Protein AF-A0A2E8T1G5-F1 (afdb_monomer_lite)

Secondary structure (DSSP, 8-state):
----HHHHHHHHHHHHHHTT--HHHHHHHHHHHHHHHHTT--HHHHHHHHHHHHHHHHHHHHS-TTSTTTGGG-

Foldseek 3Di:
DDDDLVVQLVVQLVLCVVLVDDNVVSNVLSVQLSVCVVVVHRSVVVSVVVSVVSSVVVVVVVPDPVVVVVVVPD

pLDDT: mean 81.15, std 18.37, range [43.31, 96.5]

Radius of gyration: 17.02 Å; chains: 1; bounding box: 40×20×52 Å

Structure (mmCIF, N/CA/C/O backbone):
data_AF-A0A2E8T1G5-F1
#
_entry.id   AF-A0A2E8T1G5-F1
#
loop_
_atom_site.group_PDB
_atom_site.id
_atom_site.type_symbol
_atom_site.label_atom_id
_atom_site.label_alt_id
_atom_site.label_comp_id
_atom_site.label_asym_id
_atom_site.label_entity_id
_atom_site.label_seq_id
_atom_site.pdbx_PDB_ins_code
_atom_site.Cartn_x
_atom_site.Cartn_y
_atom_site.Cartn_z
_atom_site.occupancy
_atom_site.B_iso_or_equiv
_atom_site.auth_seq_id
_atom_site.auth_comp_id
_atom_site.auth_asym_id
_atom_site.auth_atom_id
_atom_site.pdbx_PDB_model_num
ATOM 1 N N . MET A 1 1 ? -5.266 -5.298 -17.636 1.00 49.66 1 MET A N 1
ATOM 2 C CA . MET A 1 1 ? -4.657 -3.952 -17.563 1.00 49.66 1 MET A CA 1
ATOM 3 C C . MET A 1 1 ? -3.395 -4.068 -16.724 1.00 49.66 1 MET A C 1
ATOM 5 O O . MET A 1 1 ? -3.502 -4.562 -15.610 1.00 49.66 1 MET A O 1
ATOM 9 N N . SER A 1 2 ? -2.227 -3.723 -17.272 1.00 57.78 2 SER A N 1
ATOM 10 C CA . SER A 1 2 ? -0.953 -3.704 -16.535 1.00 57.78 2 SER A CA 1
ATOM 11 C C . SER A 1 2 ? -0.618 -2.247 -16.244 1.00 57.78 2 SER A C 1
ATOM 13 O O . SER A 1 2 ? -0.520 -1.462 -17.182 1.00 57.78 2 SER A O 1
ATOM 15 N N . TRP A 1 3 ? -0.518 -1.880 -14.972 1.00 66.62 3 TRP A N 1
ATOM 16 C CA . TRP A 1 3 ? -0.168 -0.523 -14.545 1.00 66.62 3 TRP A CA 1
ATOM 17 C C . TRP A 1 3 ? 1.353 -0.377 -14.485 1.00 66.62 3 TRP A C 1
ATOM 19 O O . TRP A 1 3 ? 2.057 -1.362 -14.254 1.00 66.62 3 TRP A O 1
ATOM 29 N N . SER A 1 4 ? 1.878 0.836 -14.658 1.00 84.00 4 SER A N 1
ATOM 30 C CA . SER A 1 4 ? 3.311 1.074 -14.463 1.00 84.00 4 SER A CA 1
ATOM 31 C C . SER A 1 4 ? 3.678 0.914 -12.981 1.00 84.00 4 SER A C 1
ATOM 33 O O . SER A 1 4 ? 2.863 1.176 -12.089 1.00 84.00 4 SER A O 1
ATOM 35 N N . LEU A 1 5 ? 4.930 0.541 -12.687 1.00 84.56 5 LEU A N 1
ATOM 36 C CA . LEU A 1 5 ? 5.411 0.427 -11.300 1.00 84.56 5 LEU A CA 1
ATOM 37 C C . LEU A 1 5 ? 5.255 1.747 -10.522 1.00 84.56 5 LEU A C 1
ATOM 39 O O . LEU A 1 5 ? 4.906 1.725 -9.345 1.00 84.56 5 LEU A O 1
ATOM 43 N N . GLY A 1 6 ? 5.436 2.894 -11.187 1.00 88.56 6 GLY A N 1
ATOM 44 C CA . GLY A 1 6 ? 5.241 4.214 -10.576 1.00 88.56 6 GLY A CA 1
ATOM 45 C C . GLY A 1 6 ? 3.785 4.512 -10.204 1.00 88.56 6 GLY A C 1
ATOM 46 O O . GLY A 1 6 ? 3.518 5.012 -9.113 1.00 88.56 6 GLY A O 1
ATOM 47 N N . GLU A 1 7 ? 2.828 4.150 -11.063 1.00 90.50 7 GLU A N 1
ATOM 48 C CA . GLU A 1 7 ? 1.394 4.317 -10.778 1.00 90.50 7 GLU A CA 1
ATOM 49 C C . GLU A 1 7 ? 0.958 3.416 -9.617 1.00 90.50 7 GLU A C 1
ATOM 51 O O . GLU A 1 7 ? 0.230 3.844 -8.722 1.00 90.50 7 GLU A O 1
ATOM 56 N N . THR A 1 8 ? 1.484 2.190 -9.585 1.00 91.69 8 THR A N 1
ATOM 57 C CA . THR A 1 8 ? 1.284 1.238 -8.487 1.00 91.69 8 THR A CA 1
ATOM 58 C C . THR A 1 8 ? 1.796 1.797 -7.157 1.00 91.69 8 THR A C 1
ATOM 60 O O . THR A 1 8 ? 1.079 1.750 -6.156 1.00 91.69 8 THR A O 1
ATOM 63 N N . ALA A 1 9 ? 2.998 2.382 -7.146 1.00 93.12 9 ALA A N 1
ATOM 64 C CA . ALA A 1 9 ? 3.579 3.011 -5.962 1.00 93.12 9 ALA A CA 1
ATOM 65 C C . ALA A 1 9 ? 2.728 4.187 -5.462 1.00 93.12 9 ALA A C 1
ATOM 67 O O . ALA A 1 9 ? 2.406 4.268 -4.277 1.00 93.12 9 ALA A O 1
ATOM 68 N N . ALA A 1 10 ? 2.321 5.076 -6.373 1.00 94.50 10 ALA A N 1
ATOM 69 C CA . ALA A 1 10 ? 1.526 6.253 -6.039 1.00 94.50 10 ALA A CA 1
ATOM 70 C C . ALA A 1 10 ? 0.156 5.874 -5.454 1.00 94.50 10 ALA A C 1
ATOM 72 O O . ALA A 1 10 ? -0.288 6.471 -4.469 1.00 94.50 10 ALA A O 1
ATOM 73 N N . LEU A 1 11 ? -0.502 4.856 -6.020 1.00 93.50 11 LEU A N 1
ATOM 74 C CA . LEU A 1 11 ? -1.769 4.337 -5.502 1.00 93.50 11 LEU A CA 1
ATOM 75 C C . LEU A 1 11 ? -1.599 3.681 -4.129 1.00 93.50 11 LEU A C 1
ATOM 77 O O . LEU A 1 11 ? -2.403 3.941 -3.233 1.00 93.50 11 LEU A O 1
ATOM 81 N N . ALA A 1 12 ? -0.546 2.882 -3.944 1.00 94.62 12 ALA A N 1
ATOM 82 C CA . ALA A 1 12 ? -0.248 2.241 -2.668 1.00 94.62 12 ALA A CA 1
ATOM 83 C C . ALA A 1 12 ? 0.010 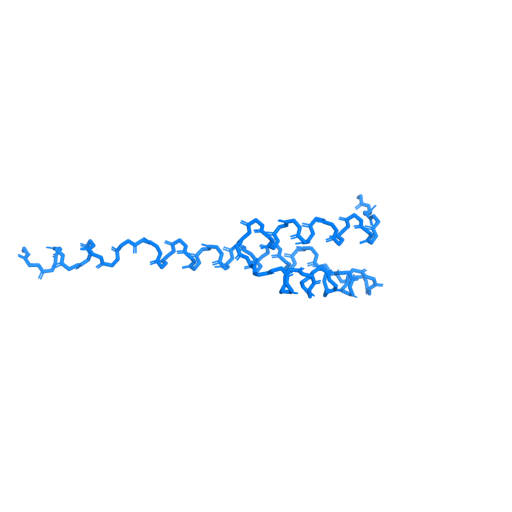3.270 -1.556 1.00 94.62 12 ALA A C 1
ATOM 85 O O . ALA A 1 12 ? -0.589 3.183 -0.483 1.00 94.62 12 ALA A O 1
ATOM 86 N N . LEU A 1 13 ? 0.821 4.291 -1.847 1.00 95.88 13 LEU A N 1
ATOM 87 C CA . LEU A 1 13 ? 1.097 5.397 -0.932 1.00 95.88 13 LEU A CA 1
ATOM 88 C C . LEU A 1 13 ? -0.192 6.137 -0.559 1.00 95.88 13 LEU A C 1
ATOM 90 O O . LEU A 1 13 ? -0.463 6.377 0.619 1.00 95.88 13 LEU A O 1
ATOM 94 N N . LYS A 1 14 ? -1.020 6.468 -1.558 1.00 95.56 14 LYS A N 1
ATOM 95 C CA . LYS A 1 14 ? -2.290 7.171 -1.342 1.00 95.56 14 LYS A CA 1
ATOM 96 C C . LYS A 1 14 ? -3.254 6.354 -0.481 1.00 95.56 14 LYS A C 1
ATOM 98 O O . LYS A 1 14 ? -3.884 6.919 0.410 1.00 95.56 14 LYS A O 1
ATOM 103 N N . ALA A 1 15 ? -3.352 5.047 -0.713 1.00 94.81 15 ALA A N 1
ATOM 104 C CA . ALA A 1 15 ? -4.207 4.157 0.067 1.00 94.81 15 ALA A CA 1
ATOM 105 C C . ALA A 1 15 ? -3.729 4.032 1.524 1.00 94.81 15 ALA A C 1
ATOM 107 O O . ALA A 1 15 ? -4.530 4.191 2.443 1.00 94.81 15 ALA A O 1
ATOM 108 N N . ALA A 1 16 ? -2.424 3.842 1.744 1.00 94.44 16 ALA A N 1
ATOM 109 C CA . ALA A 1 16 ? -1.833 3.782 3.083 1.00 94.44 16 ALA A CA 1
ATOM 110 C C . ALA A 1 16 ? -2.029 5.096 3.864 1.00 94.44 16 ALA A C 1
ATOM 112 O O . ALA A 1 16 ? -2.412 5.085 5.035 1.00 94.44 16 ALA A O 1
ATOM 113 N N . ARG A 1 17 ? -1.854 6.248 3.200 1.00 95.25 17 ARG A N 1
ATOM 114 C CA . ARG A 1 17 ? -2.146 7.567 3.786 1.00 95.25 17 ARG A CA 1
ATOM 115 C C . ARG A 1 17 ? -3.629 7.752 4.095 1.00 95.25 17 ARG A C 1
ATOM 117 O O . ARG A 1 17 ? -3.954 8.279 5.155 1.00 95.25 17 ARG A O 1
ATOM 124 N N . GLY A 1 18 ? -4.512 7.302 3.203 1.00 93.06 18 GLY A N 1
ATOM 125 C CA . GLY A 1 18 ? -5.961 7.316 3.414 1.00 93.06 18 GLY A CA 1
ATOM 126 C C . GLY A 1 18 ? -6.407 6.456 4.599 1.00 93.06 18 GLY A C 1
ATOM 127 O O . GLY A 1 18 ? -7.374 6.803 5.264 1.00 93.06 18 GLY A O 1
ATOM 128 N N . ALA A 1 19 ? -5.665 5.391 4.909 1.00 90.94 19 ALA A N 1
ATOM 129 C CA . ALA A 1 19 ? -5.888 4.550 6.082 1.00 90.94 19 ALA A CA 1
ATOM 130 C C . ALA A 1 19 ? -5.306 5.125 7.389 1.00 90.94 19 ALA A C 1
ATOM 132 O O . ALA A 1 19 ? -5.410 4.487 8.428 1.00 90.94 19 ALA A O 1
ATOM 133 N N . GLY A 1 20 ? -4.682 6.308 7.361 1.00 91.31 20 GLY A N 1
ATOM 134 C CA . GLY A 1 20 ? -4.161 6.967 8.563 1.00 91.31 20 GLY A CA 1
ATOM 135 C C . GLY A 1 20 ? -2.739 6.564 8.969 1.00 91.31 20 GLY A C 1
ATOM 136 O O . GLY A 1 20 ? -2.263 7.007 10.013 1.00 91.31 20 GLY A O 1
ATOM 137 N N . MET A 1 21 ? -2.018 5.789 8.151 1.00 91.81 21 MET A N 1
ATOM 138 C CA . MET A 1 21 ? -0.618 5.445 8.431 1.00 91.81 21 MET A CA 1
ATOM 139 C C . MET A 1 21 ? 0.292 6.680 8.408 1.00 91.81 21 MET A C 1
ATOM 141 O O . MET A 1 21 ? 0.060 7.641 7.657 1.00 91.81 21 MET A O 1
ATOM 145 N N . SER A 1 22 ? 1.362 6.639 9.209 1.00 94.44 22 SER A N 1
ATOM 146 C CA . SER A 1 22 ? 2.401 7.672 9.197 1.00 94.44 22 SER A CA 1
ATOM 147 C C . SER A 1 22 ? 3.080 7.743 7.827 1.00 94.44 22 SER A C 1
ATOM 149 O O . SER A 1 22 ? 3.079 6.778 7.064 1.00 94.44 22 SER A O 1
ATOM 151 N N . TRP A 1 23 ? 3.661 8.900 7.505 1.00 91.38 23 TRP A N 1
ATOM 152 C CA . TRP A 1 23 ? 4.275 9.126 6.196 1.00 91.38 23 TRP A CA 1
ATOM 153 C C . TRP A 1 23 ? 5.355 8.086 5.865 1.00 91.38 23 TRP A C 1
ATOM 155 O O . TRP A 1 23 ? 5.259 7.429 4.835 1.00 91.38 23 TRP A O 1
ATOM 165 N N . GLY A 1 24 ? 6.300 7.853 6.783 1.00 95.75 24 GLY A N 1
ATOM 166 C CA . GLY A 1 24 ? 7.362 6.862 6.583 1.00 95.75 24 GLY A CA 1
ATOM 167 C C . GLY A 1 24 ? 6.830 5.438 6.387 1.00 95.75 24 GLY A C 1
ATOM 168 O O . GLY A 1 24 ? 7.292 4.729 5.501 1.00 95.75 24 GLY A O 1
ATOM 169 N N . LEU A 1 25 ? 5.794 5.038 7.136 1.00 94.31 25 LEU A N 1
ATOM 170 C CA . LEU A 1 25 ? 5.181 3.716 6.966 1.00 94.31 25 LEU A CA 1
ATOM 171 C C . LEU A 1 25 ? 4.450 3.588 5.620 1.00 94.31 25 LEU A C 1
ATOM 173 O O . LEU A 1 25 ? 4.444 2.521 5.004 1.00 94.31 25 LEU A O 1
ATOM 177 N N . ALA A 1 26 ? 3.842 4.673 5.144 1.00 95.69 26 ALA A N 1
ATOM 178 C CA . ALA A 1 26 ? 3.181 4.696 3.848 1.00 95.69 26 ALA A CA 1
ATOM 179 C C . ALA A 1 26 ? 4.190 4.569 2.688 1.00 95.69 26 ALA A C 1
ATOM 181 O O . ALA A 1 26 ? 3.905 3.871 1.713 1.00 95.69 26 ALA A O 1
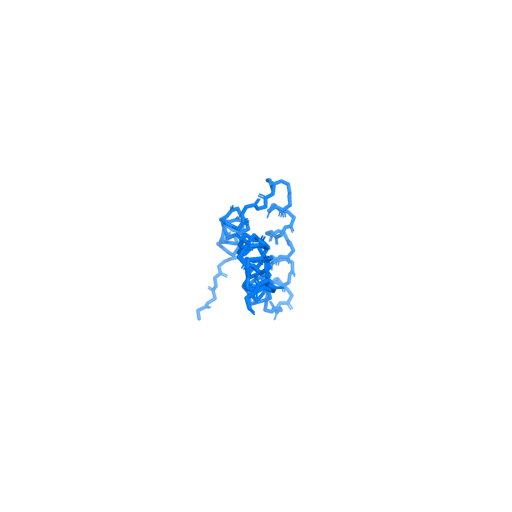ATOM 182 N N . GLU A 1 27 ? 5.375 5.178 2.804 1.00 96.50 27 GLU A N 1
ATOM 183 C CA . GLU A 1 27 ? 6.461 5.026 1.824 1.00 96.50 27 GLU A CA 1
ATOM 184 C C . GLU A 1 27 ? 7.015 3.595 1.798 1.00 96.50 27 GLU A C 1
ATOM 186 O O . GLU A 1 27 ? 7.124 2.995 0.726 1.00 96.50 27 GLU A O 1
ATOM 191 N N . GLU A 1 28 ? 7.253 3.002 2.970 1.00 96.31 28 GLU A N 1
ATOM 192 C CA . GLU A 1 28 ? 7.673 1.597 3.114 1.00 96.31 28 GLU A CA 1
ATOM 193 C C . GLU A 1 28 ? 6.644 0.629 2.498 1.00 96.31 28 GLU A C 1
ATOM 195 O O . GLU A 1 28 ? 6.989 -0.349 1.824 1.00 96.31 28 GLU A O 1
ATOM 200 N N . THR A 1 29 ? 5.354 0.931 2.672 1.00 95.56 29 THR A N 1
ATOM 201 C CA . THR A 1 29 ? 4.250 0.159 2.088 1.00 95.56 29 THR A CA 1
ATOM 202 C C . THR A 1 29 ? 4.267 0.236 0.561 1.00 95.56 29 THR A C 1
ATOM 204 O O . THR A 1 29 ? 4.163 -0.791 -0.114 1.00 95.56 29 THR A O 1
ATOM 207 N N . ALA A 1 30 ? 4.438 1.434 -0.004 1.00 94.88 30 ALA A N 1
ATOM 208 C CA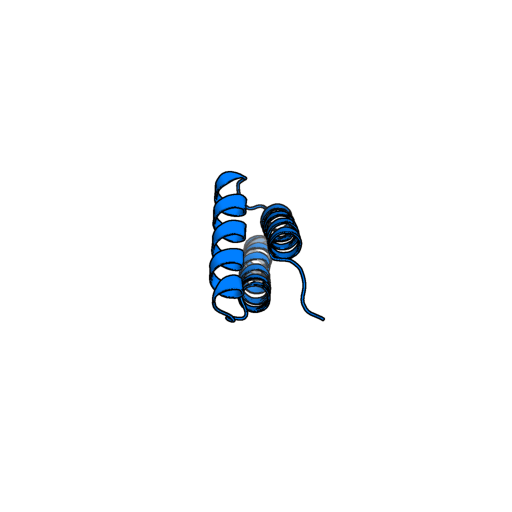 . ALA A 1 30 ? 4.521 1.620 -1.449 1.00 94.88 30 ALA A CA 1
ATOM 209 C C . ALA A 1 30 ? 5.732 0.888 -2.052 1.00 94.88 30 ALA A C 1
ATOM 211 O O . ALA A 1 30 ? 5.581 0.181 -3.051 1.00 94.88 30 ALA A O 1
ATOM 212 N N . ALA A 1 31 ? 6.902 0.981 -1.413 1.00 95.19 31 ALA A N 1
ATOM 213 C CA . ALA A 1 31 ? 8.108 0.266 -1.828 1.00 95.19 31 ALA A CA 1
ATOM 214 C C . ALA A 1 31 ? 7.914 -1.261 -1.800 1.00 95.19 31 ALA A C 1
ATOM 216 O O . ALA A 1 31 ? 8.2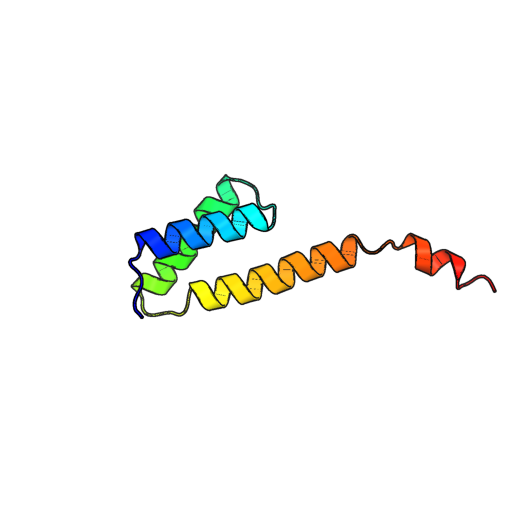74 -1.954 -2.754 1.00 95.19 31 ALA A O 1
ATOM 217 N N . SER A 1 32 ? 7.267 -1.781 -0.753 1.00 95.56 32 SER A N 1
ATOM 218 C CA . SER A 1 32 ? 6.952 -3.208 -0.624 1.00 95.56 32 SER A CA 1
ATOM 219 C C . SER A 1 32 ? 6.024 -3.694 -1.741 1.00 95.56 32 SER A C 1
ATOM 221 O O . SER A 1 32 ? 6.284 -4.719 -2.373 1.00 95.56 32 SER A O 1
ATOM 223 N N . VAL A 1 33 ? 4.964 -2.938 -2.045 1.00 94.62 33 VAL A N 1
ATOM 224 C CA . VAL A 1 33 ? 4.017 -3.273 -3.121 1.00 94.62 33 VAL A CA 1
ATOM 225 C C . VAL A 1 33 ? 4.697 -3.274 -4.489 1.00 94.62 33 VAL A C 1
ATOM 227 O O . VAL A 1 33 ? 4.465 -4.189 -5.280 1.00 94.62 33 VAL A O 1
ATOM 230 N N . VAL A 1 34 ? 5.568 -2.298 -4.758 1.00 94.12 34 VAL A N 1
ATOM 231 C CA . VAL A 1 34 ? 6.376 -2.249 -5.987 1.00 94.12 34 VAL A CA 1
ATOM 232 C C . VAL A 1 34 ? 7.310 -3.451 -6.083 1.00 94.12 34 VAL A C 1
ATOM 234 O O . VAL A 1 34 ? 7.413 -4.053 -7.149 1.00 94.12 34 VAL A O 1
ATOM 237 N N . TRP A 1 35 ? 7.962 -3.831 -4.983 1.00 94.38 35 TRP A N 1
ATOM 238 C CA . TRP A 1 35 ? 8.853 -4.990 -4.938 1.00 94.38 35 TRP A CA 1
ATOM 239 C C . TRP A 1 35 ? 8.117 -6.308 -5.210 1.00 94.38 35 TRP A C 1
ATOM 241 O O . TRP A 1 35 ? 8.628 -7.170 -5.923 1.00 94.38 35 TRP A O 1
ATOM 251 N N . LEU A 1 36 ? 6.896 -6.461 -4.690 1.00 93.25 36 LEU A N 1
ATOM 252 C CA . LEU A 1 36 ? 6.030 -7.600 -5.005 1.00 93.25 36 LEU A CA 1
ATOM 253 C C . LEU A 1 36 ? 5.634 -7.584 -6.489 1.00 93.25 36 LEU A C 1
ATOM 255 O O . LEU A 1 36 ? 5.782 -8.589 -7.183 1.00 93.25 36 LEU A O 1
ATOM 259 N N . HIS A 1 37 ? 5.176 -6.437 -6.992 1.00 91.62 37 HIS A N 1
ATOM 260 C CA . HIS A 1 37 ? 4.696 -6.316 -8.368 1.00 91.62 37 HIS A CA 1
ATOM 261 C C . HIS A 1 37 ? 5.804 -6.533 -9.407 1.00 91.62 37 HIS A C 1
ATOM 263 O O . HIS A 1 37 ? 5.575 -7.199 -10.413 1.00 91.62 37 HIS A O 1
ATOM 269 N N . SER A 1 38 ? 7.026 -6.053 -9.147 1.00 90.75 38 SER A N 1
ATOM 270 C CA . SER A 1 38 ? 8.178 -6.261 -10.038 1.00 90.75 38 SER A CA 1
ATOM 271 C C . SER A 1 38 ? 8.587 -7.732 -10.161 1.00 90.75 38 SER A C 1
ATOM 273 O O . SER A 1 38 ? 9.196 -8.119 -11.155 1.00 90.75 38 SER A O 1
ATOM 275 N N . ARG A 1 39 ? 8.208 -8.569 -9.188 1.00 92.56 39 ARG A N 1
ATOM 276 C CA . ARG A 1 39 ? 8.407 -10.027 -9.197 1.00 92.56 39 ARG A CA 1
ATOM 277 C C . ARG A 1 39 ? 7.206 -10.802 -9.745 1.00 92.56 39 ARG A C 1
ATOM 279 O O . ARG A 1 39 ? 7.179 -12.025 -9.644 1.00 92.56 39 ARG A O 1
ATOM 286 N N . GLY A 1 40 ? 6.205 -10.111 -10.294 1.00 90.50 40 GLY A N 1
ATOM 287 C CA . GLY A 1 40 ? 4.975 -10.726 -10.799 1.00 90.50 40 GLY A CA 1
ATOM 288 C C . GLY A 1 40 ? 4.015 -11.190 -9.700 1.00 90.50 40 GLY A C 1
ATOM 289 O O . GLY A 1 40 ? 3.098 -11.960 -9.976 1.00 90.50 40 GLY A O 1
ATOM 290 N N . LEU A 1 41 ? 4.206 -10.739 -8.456 1.00 92.31 41 LEU A N 1
ATOM 291 C CA . LEU A 1 41 ? 3.325 -11.065 -7.337 1.00 92.31 41 LEU A CA 1
ATOM 292 C C . LEU A 1 41 ? 2.207 -10.013 -7.197 1.00 92.31 41 LEU A C 1
ATOM 294 O O . LEU A 1 41 ? 2.408 -8.835 -7.516 1.00 92.31 41 LEU A O 1
ATOM 298 N N . PRO A 1 42 ? 1.021 -10.394 -6.685 1.00 89.56 42 PRO A N 1
ATOM 299 C CA . PRO A 1 42 ? -0.139 -9.506 -6.590 1.00 89.56 42 PRO A CA 1
ATOM 300 C C . PRO A 1 42 ? -0.036 -8.519 -5.408 1.00 89.56 42 PRO A C 1
ATOM 302 O O . PRO A 1 42 ? -0.829 -8.563 -4.468 1.00 89.56 42 PRO A O 1
ATOM 305 N N . GLY A 1 43 ? 0.935 -7.600 -5.457 1.00 90.81 43 GLY A N 1
ATOM 306 C CA . GLY A 1 43 ? 1.222 -6.646 -4.377 1.00 90.81 43 GLY A CA 1
ATOM 307 C C . GLY A 1 43 ? 0.049 -5.724 -4.018 1.00 90.81 43 GLY A C 1
ATOM 308 O O . GLY A 1 43 ? -0.246 -5.539 -2.840 1.00 90.81 43 GLY A O 1
ATOM 309 N N . ILE A 1 44 ? -0.670 -5.188 -5.015 1.00 91.69 44 ILE A N 1
ATOM 310 C CA . ILE A 1 44 ? -1.832 -4.310 -4.769 1.00 91.69 44 ILE A CA 1
ATOM 311 C C . ILE A 1 44 ? -2.973 -5.071 -4.086 1.00 91.69 44 ILE A C 1
ATOM 313 O O . ILE A 1 44 ? -3.599 -4.541 -3.170 1.00 91.69 44 ILE A O 1
ATOM 317 N N . SER A 1 45 ? -3.243 -6.313 -4.498 1.00 91.69 45 SER A N 1
ATOM 318 C CA . SER A 1 45 ? -4.302 -7.121 -3.884 1.00 91.69 45 SER A CA 1
ATOM 319 C C . SER A 1 45 ? -3.991 -7.413 -2.417 1.00 91.69 45 SER A C 1
ATOM 321 O O . SER A 1 45 ? -4.869 -7.264 -1.572 1.00 91.69 45 SER A O 1
ATOM 323 N N . ALA A 1 46 ? -2.733 -7.748 -2.106 1.00 92.25 46 ALA A N 1
ATOM 324 C CA . ALA A 1 46 ? -2.282 -7.944 -0.730 1.00 92.25 46 ALA A CA 1
ATOM 325 C C . ALA A 1 46 ? -2.455 -6.671 0.115 1.00 92.25 46 ALA A C 1
ATOM 327 O O . ALA A 1 46 ? -2.979 -6.738 1.228 1.00 92.25 46 ALA A O 1
ATOM 328 N N . LEU A 1 47 ? -2.093 -5.505 -0.437 1.00 94.00 47 LEU A N 1
ATOM 329 C CA . LEU A 1 47 ? -2.301 -4.220 0.229 1.00 94.00 47 LEU A CA 1
ATOM 330 C C . LEU A 1 47 ? -3.787 -3.942 0.487 1.00 94.00 47 LEU A C 1
ATOM 332 O O . LEU A 1 47 ? -4.149 -3.545 1.589 1.00 94.00 47 LEU A O 1
ATOM 336 N N . CYS A 1 48 ? -4.653 -4.161 -0.503 1.00 93.19 48 CYS A N 1
ATOM 337 C CA . CYS A 1 48 ? -6.093 -3.942 -0.366 1.00 93.19 48 CYS A CA 1
ATOM 338 C C . CYS A 1 48 ? -6.691 -4.805 0.755 1.00 93.19 48 CYS A C 1
ATOM 340 O O . CYS A 1 48 ? -7.400 -4.294 1.623 1.00 93.19 48 CYS A O 1
ATOM 342 N N . SER A 1 49 ? -6.347 -6.098 0.789 1.00 92.44 49 SER A N 1
ATOM 343 C CA . SER A 1 49 ? -6.776 -6.998 1.863 1.00 92.44 49 SER A CA 1
ATOM 344 C C . SER A 1 49 ? -6.269 -6.545 3.232 1.00 92.44 49 SER A C 1
ATOM 346 O O . SER A 1 49 ? -7.040 -6.542 4.191 1.00 92.44 49 SER A O 1
ATOM 348 N N . TYR A 1 50 ? -5.005 -6.122 3.325 1.00 92.81 50 TYR A N 1
ATOM 349 C CA . TYR A 1 50 ? -4.427 -5.639 4.576 1.00 92.81 50 TYR A CA 1
ATOM 350 C C . TYR A 1 50 ? -5.103 -4.357 5.070 1.00 92.81 50 TYR A C 1
ATOM 352 O O . TYR A 1 50 ? -5.520 -4.292 6.223 1.00 92.81 50 TYR A O 1
ATOM 360 N N . LEU A 1 51 ? -5.277 -3.358 4.201 1.00 91.94 51 LEU A N 1
ATOM 361 C CA . LEU A 1 51 ? -5.931 -2.099 4.564 1.00 91.94 51 LEU A CA 1
ATOM 362 C C . LEU A 1 51 ? -7.396 -2.306 4.953 1.00 91.94 51 LEU A C 1
ATOM 364 O O . LEU A 1 51 ? -7.866 -1.662 5.886 1.00 91.94 51 LEU A O 1
ATOM 368 N N . GLY A 1 52 ? -8.104 -3.231 4.299 1.00 90.75 52 GLY A N 1
ATOM 369 C CA . GLY A 1 52 ? -9.466 -3.597 4.687 1.00 90.75 52 GLY A CA 1
ATOM 370 C C . GLY A 1 52 ? -9.538 -4.166 6.107 1.00 90.75 52 GLY A C 1
ATOM 371 O O . GLY A 1 52 ? -10.410 -3.783 6.884 1.00 90.75 52 GLY A O 1
ATOM 372 N N . GLN A 1 53 ? -8.592 -5.033 6.478 1.00 88.88 53 GLN A N 1
ATOM 373 C CA . GLN A 1 53 ? -8.495 -5.568 7.840 1.00 88.88 53 GLN A CA 1
ATOM 374 C C . GLN A 1 53 ? -8.070 -4.497 8.847 1.00 88.88 53 GLN A C 1
ATOM 376 O O . GLN A 1 53 ? -8.666 -4.401 9.915 1.00 88.88 53 GLN A O 1
ATOM 381 N N . TYR A 1 54 ? -7.075 -3.681 8.501 1.00 88.31 54 TYR A N 1
ATOM 382 C CA . TYR A 1 54 ? -6.559 -2.606 9.345 1.00 88.31 54 TYR A CA 1
ATOM 383 C C . TYR A 1 54 ? -7.644 -1.576 9.673 1.00 88.31 54 TYR A C 1
ATOM 385 O O . TYR A 1 54 ? -7.873 -1.255 10.836 1.00 88.31 54 TYR A O 1
ATOM 393 N N . LEU A 1 55 ? -8.384 -1.124 8.658 1.00 86.38 55 LEU A N 1
ATOM 394 C CA . LEU A 1 55 ? -9.485 -0.187 8.850 1.00 86.38 55 LEU A CA 1
ATOM 395 C C . LEU A 1 55 ? -10.669 -0.845 9.573 1.00 86.38 55 LEU A C 1
ATOM 397 O O . LEU A 1 55 ? -11.325 -0.207 10.386 1.00 86.38 55 LEU A O 1
ATOM 401 N N . GLY A 1 56 ? -10.931 -2.133 9.335 1.00 80.06 56 GLY A N 1
ATOM 402 C CA . GLY A 1 56 ? -11.931 -2.890 10.091 1.00 80.06 56 GLY A CA 1
ATOM 403 C C . GLY A 1 56 ? -11.587 -3.023 11.580 1.00 80.06 56 GLY A C 1
ATOM 404 O O . GLY A 1 56 ? -12.480 -2.950 12.423 1.00 80.06 56 GLY A O 1
ATOM 405 N N . GLN A 1 57 ? -10.302 -3.168 11.917 1.00 72.69 57 GLN A N 1
ATOM 406 C C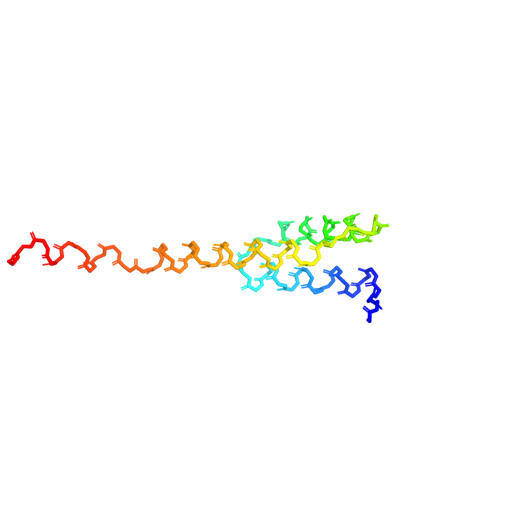A . GLN A 1 57 ? -9.817 -3.130 13.299 1.00 72.69 57 GLN A CA 1
ATOM 407 C C . GLN A 1 57 ? -9.977 -1.734 13.904 1.00 72.69 57 GLN A C 1
ATOM 409 O O . GLN A 1 57 ? -10.445 -1.634 15.033 1.00 72.69 57 GLN A O 1
ATOM 414 N N . ASP A 1 58 ? -9.664 -0.673 13.157 1.00 63.38 58 ASP A N 1
ATOM 415 C CA . ASP A 1 58 ? -9.869 0.710 13.600 1.00 63.38 58 ASP A CA 1
ATOM 416 C C . ASP A 1 58 ? -11.352 1.008 13.867 1.00 63.38 58 ASP A C 1
ATOM 418 O O . ASP A 1 58 ? -11.705 1.454 14.955 1.00 63.38 58 ASP A O 1
ATOM 422 N N . LEU A 1 59 ? -12.252 0.637 12.951 1.00 59.31 59 LEU A N 1
ATOM 423 C CA . LEU A 1 59 ? -13.699 0.778 13.143 1.00 59.31 59 LEU A CA 1
ATOM 424 C C . LEU A 1 59 ? -14.227 -0.097 14.292 1.00 59.31 59 LEU A C 1
ATOM 426 O O . LEU A 1 59 ? -15.102 0.331 15.045 1.00 59.31 59 LEU A O 1
ATOM 430 N N . GLY A 1 60 ? -13.683 -1.304 14.470 1.00 57.53 60 GLY A N 1
ATOM 431 C CA . GLY A 1 60 ? -13.995 -2.179 15.603 1.00 57.53 60 GLY A CA 1
ATOM 432 C C . GLY A 1 60 ? -13.490 -1.641 16.947 1.00 57.53 60 GLY A C 1
ATOM 433 O O . GLY A 1 60 ? -14.108 -1.892 17.982 1.00 57.53 60 GLY A O 1
ATOM 434 N N . GLN A 1 61 ? -12.401 -0.868 16.938 1.00 54.00 61 GLN A N 1
ATOM 435 C CA . GLN A 1 61 ? -11.826 -0.206 18.108 1.00 54.00 61 GLN A CA 1
ATOM 436 C C . GLN A 1 61 ? -12.506 1.148 18.401 1.00 54.00 61 GLN A C 1
ATOM 438 O O . GLN A 1 61 ? -12.628 1.533 19.566 1.00 54.00 61 GLN A O 1
ATOM 443 N N . ALA A 1 62 ? -12.979 1.843 17.362 1.00 50.25 62 ALA A N 1
ATOM 444 C CA . ALA A 1 62 ? -13.729 3.096 17.424 1.00 50.25 62 ALA A CA 1
ATOM 445 C C . ALA A 1 62 ? -15.211 2.888 17.778 1.00 50.25 62 ALA A C 1
ATOM 447 O O . ALA A 1 62 ? -15.847 3.796 18.321 1.00 50.25 62 ALA A O 1
ATOM 448 N N . ALA A 1 63 ? -15.769 1.694 17.536 1.00 43.31 63 ALA A N 1
ATOM 449 C CA . ALA A 1 63 ? -17.069 1.311 18.069 1.00 43.31 63 ALA A CA 1
ATOM 450 C C . ALA A 1 63 ? -17.020 1.407 19.606 1.00 43.31 63 ALA A C 1
ATOM 452 O O . ALA A 1 63 ? -16.204 0.743 20.256 1.00 43.31 63 ALA A O 1
ATOM 453 N N . PRO A 1 64 ? -17.854 2.248 20.242 1.00 45.00 64 PRO A N 1
ATOM 454 C CA . PRO A 1 64 ? -17.671 2.563 21.642 1.00 45.00 64 PRO A CA 1
ATOM 455 C C . PRO A 1 64 ? -17.921 1.313 22.491 1.00 45.00 64 PRO A C 1
ATOM 457 O O . PRO A 1 64 ? -19.065 0.919 22.724 1.00 45.00 64 PRO A O 1
ATOM 460 N N . ARG A 1 65 ? -16.859 0.786 23.119 1.00 49.09 65 ARG A N 1
ATOM 461 C CA . ARG A 1 65 ? -16.945 -0.109 24.298 1.00 49.09 65 ARG A CA 1
ATOM 462 C C . ARG A 1 65 ? -17.839 0.456 25.422 1.00 49.09 65 ARG A C 1
ATOM 464 O O . ARG A 1 65 ? -18.166 -0.252 26.371 1.00 49.09 65 ARG A O 1
ATOM 471 N N . ARG A 1 66 ? -18.255 1.724 25.324 1.00 47.62 66 ARG A N 1
ATOM 472 C CA . ARG A 1 66 ? -19.201 2.402 26.216 1.00 47.62 66 ARG A CA 1
ATOM 473 C C . ARG A 1 66 ? -20.651 1.913 26.071 1.00 47.62 66 ARG A C 1
ATOM 475 O O . ARG A 1 66 ? -21.384 2.006 27.048 1.00 47.62 66 ARG A O 1
ATOM 482 N N . ALA A 1 67 ? -21.053 1.342 24.930 1.00 48.53 67 ALA A N 1
ATOM 483 C CA . ALA A 1 67 ? -22.408 0.798 24.755 1.00 48.53 67 ALA A CA 1
ATOM 484 C C . ALA A 1 67 ? -22.601 -0.566 25.450 1.00 48.53 67 ALA A C 1
ATOM 486 O O . ALA A 1 67 ? -23.686 -0.878 25.934 1.00 48.53 67 ALA A O 1
ATOM 487 N N . LEU A 1 68 ? -21.529 -1.352 25.593 1.00 49.00 68 LEU A N 1
ATOM 488 C CA . LEU A 1 68 ? -21.600 -2.706 26.157 1.00 49.00 68 LEU A CA 1
ATOM 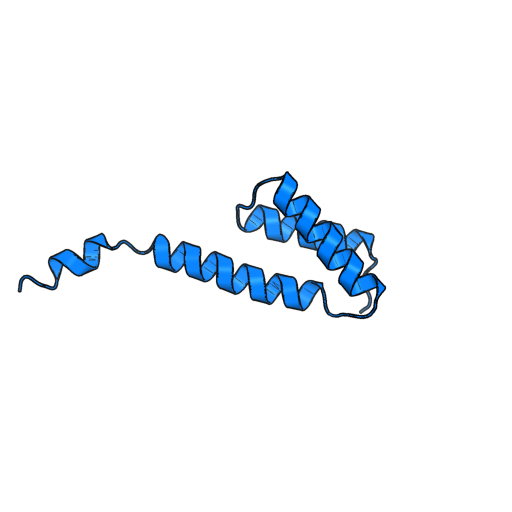489 C C . LEU A 1 68 ? -21.580 -2.748 27.698 1.00 49.00 68 LEU A C 1
ATOM 491 O O . LEU A 1 68 ? -21.917 -3.773 28.278 1.00 49.00 68 LEU A O 1
ATOM 495 N N . LYS A 1 69 ? -21.252 -1.644 28.392 1.00 46.56 69 LYS A N 1
ATOM 496 C CA . LYS A 1 69 ? -21.385 -1.559 29.866 1.00 46.56 69 LYS A CA 1
ATOM 497 C C . LYS A 1 69 ? -22.763 -1.087 30.350 1.00 46.56 69 LYS A C 1
ATOM 499 O O . LYS A 1 69 ? -23.027 -1.179 31.548 1.00 46.56 69 LYS A O 1
ATOM 504 N N . ALA A 1 70 ? -23.618 -0.579 29.460 1.00 50.91 70 ALA A N 1
ATOM 505 C CA . ALA A 1 70 ? -24.976 -0.150 29.805 1.00 50.91 70 ALA A CA 1
ATOM 506 C C . ALA A 1 70 ? -25.996 -1.298 29.701 1.00 50.91 70 ALA A C 1
ATOM 508 O O . ALA A 1 70 ? -26.915 -1.354 30.506 1.00 50.91 70 ALA A O 1
ATOM 509 N N . ALA A 1 71 ? -25.791 -2.246 28.780 1.00 51.38 71 ALA A N 1
ATOM 510 C CA . ALA A 1 71 ? -26.696 -3.382 28.573 1.00 51.38 71 ALA A CA 1
ATOM 511 C C . ALA A 1 71 ? -26.502 -4.546 29.568 1.00 51.38 71 ALA A C 1
ATOM 513 O O . ALA A 1 71 ? -27.337 -5.436 29.634 1.00 51.38 71 ALA A O 1
ATOM 514 N N . ALA A 1 72 ? -25.420 -4.553 30.355 1.00 52.03 72 ALA A N 1
ATOM 515 C CA . ALA A 1 72 ? -25.149 -5.593 31.358 1.00 52.03 72 ALA A CA 1
ATOM 516 C C . ALA A 1 72 ? -25.698 -5.250 32.762 1.00 52.03 72 ALA A C 1
ATOM 518 O O . ALA A 1 72 ? -25.229 -5.791 33.762 1.00 52.03 72 ALA A O 1
ATOM 519 N N . ARG A 1 73 ? -26.633 -4.294 32.857 1.00 52.53 73 ARG A N 1
ATOM 520 C CA . ARG A 1 73 ? -27.218 -3.825 34.125 1.00 52.53 73 ARG A CA 1
ATOM 521 C C . ARG A 1 73 ? -28.741 -3.646 34.049 1.00 52.53 73 ARG A C 1
ATOM 523 O O . ARG A 1 73 ? -29.288 -2.805 34.759 1.00 52.53 73 ARG A O 1
ATOM 530 N N . SER A 1 74 ? -29.399 -4.395 33.167 1.00 45.06 74 SER A N 1
ATOM 531 C CA . SER A 1 74 ? -30.855 -4.414 32.982 1.00 45.06 74 SER A CA 1
ATOM 532 C C . SER A 1 74 ? -31.363 -5.841 33.065 1.00 45.06 74 SER A C 1
ATOM 534 O O . SER A 1 74 ? -30.688 -6.711 32.472 1.00 45.06 74 SER A O 1
#

Sequence (74 aa):
MSWSLGETAALALKAARGAGMSWGLAEETAASVVWLHSRGLPGISALCSYLGQYLGQDLGQAAPRRALKAAARS